Protein AF-A0A7S2Y218-F1 (afdb_monomer_lite)

Organism: NCBI:txid94617

Foldseek 3Di:
DVVCLVVVVPQPPVQDDQDDDDDDDDDDDDPDPPPPVVVVDDPVCVVVVVVVVCVQPVCLRRQAGDLVVLLVSLCVSQNQAFLQNVCVVPVDWDWAWADDPDPPDDIDIDTCVPARFWGPSQSVSQSVCDRSHYPHGFIWGQDPVRDIDTDD

InterPro domains:
  IPR002641 Patatin-like phospholipase domain [PF01734] (64-139)
  IPR002641 Patatin-like phospholipase domain [PS51635] (1-152)
  IPR016035 Acyl transferase/acyl hydrolase/lysophospholipase [SSF52151] (65-147)
  IPR050301 Neuropathy target esterase [PTHR14226] (54-150)

Structure (mmCIF, N/CA/C/O backbone):
data_AF-A0A7S2Y218-F1
#
_entry.id   AF-A0A7S2Y218-F1
#
loop_
_atom_site.group_PDB
_atom_site.id
_atom_site.type_symbol
_atom_site.label_atom_id
_atom_site.label_alt_id
_atom_site.label_comp_id
_atom_site.label_asym_id
_atom_site.label_entity_id
_atom_site.label_seq_id
_atom_site.pdbx_PDB_ins_code
_atom_site.Cartn_x
_atom_site.Cartn_y
_atom_site.Cartn_z
_atom_site.occupancy
_atom_site.B_iso_or_equiv
_atom_site.auth_seq_id
_atom_site.auth_comp_id
_atom_site.auth_asym_id
_atom_site.auth_atom_id
_atom_site.pdbx_PDB_model_num
ATOM 1 N N . GLU A 1 1 ? -3.535 21.293 14.279 1.00 48.47 1 GLU A N 1
ATOM 2 C CA . GLU A 1 1 ? -2.656 20.280 13.648 1.00 48.47 1 GLU A CA 1
ATOM 3 C C . GLU A 1 1 ? -3.324 19.430 12.560 1.00 48.47 1 GLU A C 1
ATOM 5 O O . GLU A 1 1 ? -2.649 19.095 11.605 1.00 48.47 1 GLU A O 1
ATOM 10 N N . LEU A 1 2 ? -4.628 19.114 12.620 1.00 41.31 2 LEU A N 1
ATOM 11 C CA . LEU A 1 2 ? -5.292 18.265 11.603 1.00 41.31 2 LEU A CA 1
ATOM 12 C C . LEU A 1 2 ? -5.669 18.968 10.284 1.00 41.31 2 LEU A C 1
ATOM 14 O O . LEU A 1 2 ? -5.921 18.301 9.286 1.00 41.31 2 LEU A O 1
ATOM 18 N N . VAL A 1 3 ? -5.692 20.303 10.255 1.00 45.03 3 VAL A N 1
ATOM 19 C CA . VAL A 1 3 ? -6.036 21.078 9.047 1.00 45.03 3 VAL A CA 1
ATOM 20 C C . VAL A 1 3 ? -4.909 21.035 8.002 1.00 45.03 3 VAL A C 1
ATOM 22 O O . VAL A 1 3 ? -5.197 21.031 6.810 1.00 45.03 3 VAL A O 1
ATOM 25 N N . SER A 1 4 ? -3.643 20.900 8.420 1.00 42.03 4 SER A N 1
ATOM 26 C CA . SER A 1 4 ? -2.479 20.891 7.512 1.00 42.03 4 SER A CA 1
ATOM 27 C C . SER A 1 4 ? -2.378 19.635 6.638 1.00 42.03 4 SER A C 1
ATOM 29 O O . SER A 1 4 ? -1.812 19.693 5.548 1.00 42.03 4 SER A O 1
ATOM 31 N N . LEU A 1 5 ? -2.964 18.519 7.090 1.00 48.47 5 LEU A N 1
ATOM 32 C CA . LEU A 1 5 ? -3.079 17.269 6.329 1.00 48.47 5 LEU A CA 1
ATOM 33 C C . LEU A 1 5 ? -4.070 17.394 5.159 1.00 48.47 5 LEU A C 1
ATOM 35 O O . LEU A 1 5 ? -3.899 16.725 4.146 1.00 48.47 5 LEU A O 1
ATOM 39 N N . PHE A 1 6 ? -5.075 18.272 5.277 1.00 49.41 6 PHE A N 1
ATOM 40 C CA . PHE A 1 6 ? -6.092 18.500 4.244 1.00 49.41 6 PHE A CA 1
ATOM 41 C C . PHE A 1 6 ? -5.817 19.734 3.368 1.00 49.41 6 PHE A C 1
ATOM 43 O O . PHE A 1 6 ? -6.254 19.751 2.222 1.00 49.41 6 PHE A O 1
ATOM 50 N N . THR A 1 7 ? -5.075 20.743 3.850 1.00 50.50 7 THR A N 1
ATOM 51 C CA . THR A 1 7 ? -4.675 21.917 3.042 1.00 50.50 7 THR A CA 1
ATOM 52 C C . THR A 1 7 ? -3.474 21.660 2.127 1.00 50.50 7 THR A C 1
ATOM 54 O O . THR A 1 7 ? -3.091 22.548 1.370 1.00 50.50 7 THR A O 1
ATOM 57 N N . GLY A 1 8 ? -2.856 20.475 2.188 1.00 53.12 8 GLY A N 1
ATOM 58 C CA . GLY A 1 8 ? -1.696 20.126 1.358 1.00 53.12 8 GLY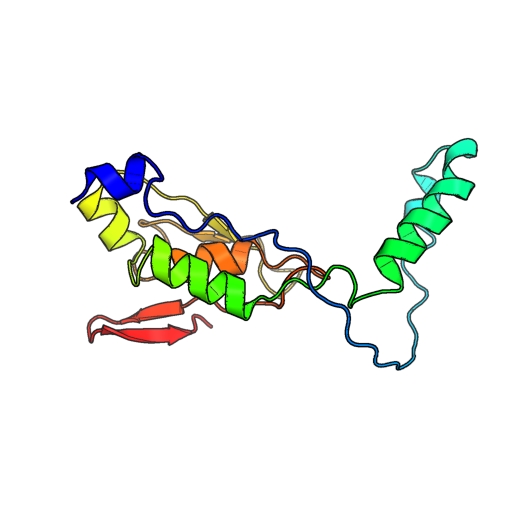 A CA 1
ATOM 59 C C . GLY A 1 8 ? -0.407 20.871 1.726 1.00 53.12 8 GLY A C 1
ATOM 60 O O . GLY A 1 8 ? 0.609 20.689 1.064 1.00 53.12 8 GLY A O 1
ATOM 61 N N . GLN A 1 9 ? -0.415 21.681 2.791 1.00 49.53 9 GLN A N 1
ATOM 62 C CA . GLN A 1 9 ? 0.694 22.577 3.146 1.00 49.53 9 GLN A CA 1
ATOM 63 C C . GLN A 1 9 ? 1.952 21.862 3.672 1.00 49.53 9 GLN A C 1
ATOM 65 O O . GLN A 1 9 ? 2.985 22.505 3.788 1.00 49.53 9 GLN A O 1
ATOM 70 N N . ASN A 1 10 ? 1.889 20.552 3.941 1.00 53.88 10 ASN A N 1
ATOM 71 C CA . ASN A 1 10 ? 3.034 19.710 4.324 1.00 53.88 10 ASN A CA 1
ATOM 72 C C . ASN A 1 10 ? 3.047 18.365 3.578 1.00 53.88 10 ASN A C 1
ATOM 74 O O . ASN A 1 10 ? 3.528 17.360 4.095 1.00 53.88 10 ASN A O 1
ATOM 78 N N . VAL A 1 11 ? 2.483 18.321 2.370 1.00 57.69 11 VAL A N 1
ATOM 79 C CA . VAL A 1 11 ? 2.553 17.127 1.523 1.00 57.69 11 VAL A CA 1
ATOM 80 C C . VAL A 1 11 ? 3.745 17.297 0.596 1.00 57.69 11 VAL A C 1
ATOM 82 O O . VAL A 1 11 ? 3.749 18.179 -0.259 1.00 57.69 11 VAL A O 1
ATOM 85 N N . ILE A 1 12 ? 4.767 16.455 0.748 1.00 59.03 12 ILE A N 1
ATOM 86 C CA . ILE A 1 12 ? 5.864 16.421 -0.224 1.00 59.03 12 ILE A CA 1
ATOM 87 C C . ILE A 1 12 ? 5.291 15.856 -1.528 1.00 59.03 12 ILE A C 1
ATOM 89 O O . ILE A 1 12 ? 5.011 14.662 -1.626 1.00 59.03 12 ILE A O 1
ATOM 93 N N . THR A 1 13 ? 5.093 16.723 -2.521 1.00 56.25 13 THR A N 1
ATOM 94 C CA . THR A 1 13 ? 4.588 16.369 -3.860 1.00 56.25 13 THR A CA 1
ATOM 95 C C . THR A 1 13 ? 5.705 16.097 -4.865 1.00 56.25 13 THR A C 1
ATOM 97 O O . THR A 1 13 ? 5.433 15.869 -6.041 1.00 56.25 13 THR A O 1
ATOM 100 N N . ASP A 1 14 ? 6.963 16.083 -4.421 1.00 57.91 14 ASP A N 1
ATOM 101 C CA . ASP A 1 14 ? 8.165 15.901 -5.249 1.00 57.91 14 ASP A CA 1
ATOM 102 C C . ASP A 1 14 ? 8.336 14.471 -5.805 1.00 57.91 14 ASP A C 1
ATOM 104 O O . ASP A 1 14 ? 9.440 14.035 -6.122 1.00 57.91 14 ASP A O 1
ATOM 108 N N . PHE A 1 15 ? 7.235 13.740 -5.972 1.00 53.97 15 PHE A N 1
ATOM 109 C CA . PHE A 1 15 ? 7.187 12.401 -6.543 1.00 53.97 15 PHE A CA 1
ATOM 110 C C . PHE A 1 15 ? 7.806 12.338 -7.951 1.00 53.97 15 PHE A C 1
ATOM 112 O O . PHE A 1 15 ? 8.447 11.349 -8.279 1.00 53.97 15 PHE A O 1
ATOM 119 N N . PHE A 1 16 ? 7.686 13.402 -8.759 1.00 49.66 16 PHE A N 1
ATOM 120 C CA . PHE A 1 16 ? 8.106 13.433 -10.171 1.00 49.66 16 PHE A CA 1
ATOM 121 C C . PHE A 1 16 ? 9.396 14.219 -10.467 1.00 49.66 16 PHE A C 1
ATOM 123 O O . PHE A 1 16 ? 9.582 14.699 -11.588 1.00 49.66 16 PHE A O 1
ATOM 130 N N . LYS A 1 17 ? 10.322 14.381 -9.515 1.00 53.75 17 LYS A N 1
ATOM 131 C CA . LYS A 1 17 ? 11.617 14.999 -9.861 1.00 53.75 17 LYS A CA 1
ATOM 132 C C . LYS A 1 17 ? 12.387 14.121 -10.872 1.00 53.75 17 LYS A C 1
ATOM 134 O O . LYS A 1 17 ? 12.524 12.920 -10.643 1.00 53.75 17 LYS A O 1
ATOM 139 N N . PRO A 1 18 ? 12.912 14.683 -11.982 1.00 41.75 18 PRO A N 1
ATOM 140 C CA . PRO A 1 18 ? 13.616 13.907 -13.002 1.00 41.75 18 PRO A CA 1
ATOM 141 C C . PRO A 1 18 ? 14.932 13.334 -12.453 1.00 41.75 18 PRO A C 1
ATOM 143 O O . PRO A 1 18 ? 15.776 14.066 -11.930 1.00 41.75 18 PRO A O 1
ATOM 146 N N . MET A 1 19 ? 15.117 12.018 -12.581 1.00 47.78 19 MET A N 1
ATOM 147 C CA . MET A 1 19 ? 16.301 11.303 -12.092 1.00 47.78 19 MET A CA 1
ATOM 148 C C . MET A 1 19 ? 17.483 11.400 -13.077 1.00 47.78 19 MET A C 1
ATOM 150 O O . MET A 1 19 ? 17.312 11.281 -14.290 1.00 47.78 19 MET A O 1
ATOM 154 N N . ARG A 1 20 ? 18.711 11.585 -12.567 1.00 45.97 20 ARG A N 1
ATOM 155 C CA . ARG A 1 20 ? 19.956 11.559 -13.365 1.00 45.97 20 ARG A CA 1
ATOM 156 C C . ARG A 1 20 ? 20.334 10.113 -13.711 1.00 45.97 20 ARG A C 1
ATOM 158 O O . ARG A 1 20 ? 20.687 9.336 -12.829 1.00 45.97 20 ARG A O 1
ATOM 165 N N . ALA A 1 21 ? 20.299 9.771 -14.998 1.00 41.53 21 ALA A N 1
ATOM 166 C CA . ALA A 1 21 ? 20.575 8.426 -15.501 1.00 41.53 21 ALA A CA 1
ATOM 167 C C . ALA A 1 21 ? 22.022 7.959 -15.228 1.00 41.53 21 ALA A C 1
ATOM 169 O O . ALA A 1 21 ? 22.988 8.607 -15.638 1.00 41.53 21 ALA A O 1
ATOM 170 N N . ARG A 1 22 ? 22.174 6.787 -14.595 1.00 39.06 22 ARG A N 1
ATOM 171 C CA . ARG A 1 22 ? 23.448 6.067 -14.429 1.00 39.06 22 ARG A CA 1
ATOM 172 C C . ARG A 1 22 ? 23.424 4.816 -15.313 1.00 39.06 22 ARG A C 1
ATOM 174 O O . ARG A 1 22 ? 22.543 3.975 -15.198 1.00 39.06 22 ARG A O 1
ATOM 181 N N . ARG A 1 23 ? 24.380 4.730 -16.237 1.00 32.50 23 ARG A N 1
ATOM 182 C CA . ARG A 1 23 ? 24.437 3.757 -17.340 1.00 32.50 23 ARG A CA 1
ATOM 183 C C . ARG A 1 23 ? 25.088 2.447 -16.882 1.00 32.50 23 ARG A C 1
ATOM 185 O O . ARG A 1 23 ? 26.258 2.477 -16.513 1.00 32.50 23 ARG A O 1
ATOM 192 N N . GLN A 1 24 ? 24.389 1.314 -16.968 1.00 30.14 24 GLN A N 1
ATOM 193 C CA . GLN A 1 24 ? 25.007 -0.021 -17.020 1.00 30.14 24 GLN A CA 1
ATOM 194 C C . GLN A 1 24 ? 24.232 -0.952 -17.961 1.00 30.14 24 GLN A C 1
ATOM 196 O O . GLN A 1 24 ? 23.008 -0.898 -18.044 1.00 30.14 24 GLN A O 1
ATOM 201 N N . ALA A 1 25 ? 24.983 -1.761 -18.709 1.00 38.31 25 ALA A N 1
ATOM 202 C CA . ALA A 1 25 ? 24.521 -2.629 -19.785 1.00 38.31 25 ALA A CA 1
ATOM 203 C C . ALA A 1 25 ? 24.478 -4.097 -19.338 1.00 38.31 25 ALA A C 1
ATOM 205 O O . ALA A 1 25 ? 25.428 -4.538 -18.692 1.00 38.31 25 ALA A O 1
ATOM 206 N N . LYS A 1 26 ? 23.450 -4.856 -19.759 1.00 28.05 26 LYS A N 1
ATOM 207 C CA . LYS A 1 26 ? 23.539 -6.299 -20.073 1.00 28.05 26 LYS A CA 1
ATOM 208 C C . LYS A 1 26 ? 22.281 -6.849 -20.789 1.00 28.05 26 LYS A C 1
ATOM 210 O O . LYS A 1 26 ? 21.158 -6.509 -20.450 1.00 28.05 26 LYS A O 1
ATOM 215 N N . THR A 1 27 ? 22.559 -7.693 -21.788 1.00 32.88 27 THR A N 1
ATOM 216 C CA . THR A 1 27 ? 21.776 -8.691 -22.576 1.00 32.88 27 THR A CA 1
ATOM 217 C C . THR A 1 27 ? 20.914 -9.656 -21.720 1.00 32.88 27 THR A C 1
ATOM 219 O O . THR A 1 27 ? 21.296 -9.865 -20.576 1.00 32.88 27 THR A O 1
ATOM 222 N N . LYS A 1 28 ? 19.831 -10.358 -22.142 1.00 34.28 28 LYS A N 1
ATOM 223 C CA . LYS A 1 28 ? 19.335 -10.894 -23.443 1.00 34.28 28 LYS A CA 1
ATOM 224 C C . LYS A 1 28 ? 17.867 -11.442 -23.317 1.00 34.28 28 LYS A C 1
ATOM 226 O O . LYS A 1 28 ? 17.474 -11.818 -22.224 1.00 34.28 28 LYS A O 1
ATOM 231 N N . GLU A 1 29 ? 17.193 -11.606 -24.475 1.00 31.45 29 GLU A N 1
ATOM 232 C CA . GLU A 1 29 ? 16.151 -12.605 -24.894 1.00 31.45 29 GLU A CA 1
ATOM 233 C C . GLU A 1 29 ? 14.665 -12.600 -24.435 1.00 31.45 29 GLU A C 1
ATOM 235 O O . GLU A 1 29 ? 14.340 -12.482 -23.261 1.00 31.45 29 GLU A O 1
ATOM 240 N N . GLY A 1 30 ? 13.750 -12.840 -25.406 1.00 30.81 30 GLY A N 1
ATOM 241 C CA . GLY A 1 30 ? 12.332 -13.182 -25.160 1.00 30.81 30 GLY A CA 1
ATOM 242 C C . GLY A 1 30 ? 11.294 -12.786 -26.234 1.00 30.81 30 GLY A C 1
ATOM 243 O O . GLY A 1 30 ? 10.343 -12.057 -25.953 1.00 30.81 30 GLY A O 1
ATOM 244 N N . THR A 1 31 ? 11.443 -13.247 -27.479 1.00 38.69 31 THR A N 1
ATOM 245 C CA . THR A 1 31 ? 10.550 -13.021 -28.640 1.00 38.69 31 THR A CA 1
ATOM 246 C C . THR A 1 31 ? 9.235 -13.819 -28.582 1.00 38.69 31 THR A C 1
ATOM 248 O O . THR A 1 31 ? 9.122 -14.869 -29.204 1.00 38.69 31 THR A O 1
ATOM 251 N N . GLY A 1 32 ? 8.214 -13.312 -27.878 1.00 41.25 32 GLY A N 1
ATOM 252 C CA . GLY A 1 32 ? 6.873 -13.943 -27.872 1.00 41.25 32 GLY A CA 1
ATOM 253 C C . GLY A 1 32 ? 5.666 -12.996 -27.864 1.00 41.25 32 GLY A C 1
ATOM 254 O O . GLY A 1 32 ? 4.576 -13.380 -28.269 1.00 41.25 32 GLY A O 1
ATOM 255 N N . LYS A 1 33 ? 5.835 -11.731 -27.460 1.00 50.56 33 LYS A N 1
ATOM 256 C CA . LYS A 1 33 ? 4.712 -10.783 -27.280 1.00 50.56 33 LYS A CA 1
ATOM 257 C C . LYS A 1 33 ? 4.441 -9.874 -28.488 1.00 50.56 33 LYS A C 1
ATOM 259 O O . LYS A 1 33 ? 3.446 -9.157 -28.500 1.00 50.56 33 LYS A O 1
ATOM 264 N N . LYS A 1 34 ? 5.314 -9.901 -29.503 1.00 49.72 34 LYS A N 1
ATOM 265 C CA . LYS A 1 34 ? 5.292 -8.973 -30.651 1.00 49.72 34 LYS A CA 1
ATOM 266 C C . LYS A 1 34 ? 4.152 -9.241 -31.646 1.00 49.72 34 LYS A C 1
ATOM 268 O O . LYS A 1 34 ? 3.665 -8.304 -32.264 1.00 49.72 34 LYS A O 1
ATOM 273 N N . ALA A 1 35 ? 3.702 -10.493 -31.770 1.00 57.22 35 ALA A N 1
ATOM 274 C CA . ALA A 1 35 ? 2.754 -10.892 -32.815 1.00 57.22 35 ALA A CA 1
ATOM 275 C C . ALA 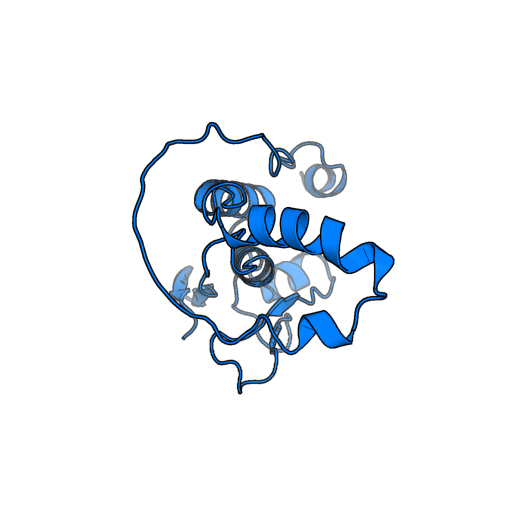A 1 35 ? 1.292 -10.500 -32.522 1.00 57.22 35 ALA A C 1
ATOM 277 O O . ALA A 1 35 ? 0.557 -10.148 -33.438 1.00 57.22 35 ALA A O 1
ATOM 278 N N . PHE A 1 36 ? 0.862 -10.521 -31.256 1.00 62.19 36 PHE A N 1
ATOM 279 C CA . PHE A 1 36 ? -0.549 -10.296 -30.912 1.00 62.19 36 PHE A CA 1
ATOM 280 C C . PHE A 1 36 ? -0.958 -8.814 -30.992 1.00 62.19 36 PHE A C 1
ATOM 282 O O . PHE A 1 36 ? -2.027 -8.487 -31.499 1.00 62.19 36 PHE A O 1
ATOM 289 N N . TRP A 1 37 ? -0.082 -7.898 -30.566 1.00 46.78 37 TRP A N 1
ATOM 290 C CA . TRP A 1 37 ? -0.370 -6.455 -30.552 1.00 46.78 37 TRP A CA 1
ATOM 291 C C . TRP A 1 37 ? -0.325 -5.799 -31.939 1.00 46.78 37 TRP A C 1
ATOM 293 O O . TRP A 1 37 ? -0.999 -4.795 -32.161 1.00 46.78 37 TRP A O 1
ATOM 303 N N . GLN A 1 38 ? 0.404 -6.383 -32.898 1.00 54.38 38 GLN A N 1
ATOM 304 C CA . GLN A 1 38 ? 0.432 -5.905 -34.289 1.00 54.38 38 GLN A CA 1
ATOM 305 C C . GLN A 1 38 ? -0.902 -6.108 -35.025 1.00 54.38 38 GLN A C 1
ATOM 307 O O . GLN A 1 38 ? -1.176 -5.393 -35.991 1.00 54.38 38 GLN A O 1
ATOM 312 N N . LEU A 1 39 ? -1.754 -7.031 -34.560 1.00 63.38 39 LEU A N 1
ATOM 313 C CA . LEU A 1 39 ? -3.080 -7.277 -35.135 1.00 63.38 39 LEU A CA 1
ATOM 314 C C . LEU A 1 39 ? -4.069 -6.138 -34.828 1.00 63.38 39 LEU A C 1
ATOM 316 O O . LEU A 1 39 ? -4.951 -5.854 -35.630 1.00 63.38 39 LEU A O 1
ATOM 320 N N . LEU A 1 40 ? -3.894 -5.471 -33.685 1.00 67.62 40 LEU A N 1
ATOM 321 C CA . LEU A 1 40 ? -4.849 -4.511 -33.121 1.00 67.62 40 LEU A CA 1
ATOM 322 C C . LEU A 1 40 ? -4.657 -3.068 -33.625 1.00 67.62 40 LEU A C 1
ATOM 324 O O . LEU A 1 40 ? -5.504 -2.217 -33.373 1.00 67.62 40 LEU A O 1
ATOM 328 N N . MET A 1 41 ? -3.567 -2.784 -34.348 1.00 63.72 41 MET A N 1
ATOM 329 C CA . MET A 1 41 ? -3.210 -1.430 -34.788 1.00 63.72 41 MET A CA 1
ATOM 330 C C . MET A 1 41 ? -3.370 -1.233 -36.308 1.00 63.72 41 MET A C 1
ATOM 332 O O . MET A 1 41 ? -2.873 -2.069 -37.079 1.00 63.72 41 MET A O 1
ATOM 336 N N . PRO A 1 42 ? -3.988 -0.119 -36.763 1.00 62.19 42 PRO A N 1
ATOM 337 C CA . PRO A 1 42 ? -4.100 0.227 -38.180 1.00 62.19 42 PRO A CA 1
ATOM 338 C C . PRO A 1 42 ? -2.728 0.325 -38.877 1.00 62.19 42 PRO A C 1
ATOM 340 O O . PRO A 1 42 ? -1.767 0.784 -38.253 1.00 62.19 42 PRO A O 1
ATOM 343 N N . PRO A 1 43 ? -2.615 -0.023 -40.177 1.00 63.62 43 PRO A N 1
ATOM 344 C CA . PRO A 1 43 ? -1.335 -0.112 -40.893 1.00 63.62 43 PRO A CA 1
ATOM 345 C C . PRO A 1 43 ? -0.463 1.150 -40.821 1.00 63.62 43 PRO A C 1
ATOM 347 O O . PRO A 1 43 ? 0.756 1.039 -40.733 1.00 63.62 43 PRO A O 1
ATOM 350 N N . GLY A 1 44 ? -1.076 2.340 -40.797 1.00 67.06 44 GLY A N 1
ATOM 351 C CA . GLY A 1 44 ? -0.370 3.627 -40.748 1.00 67.06 44 GLY A CA 1
ATOM 352 C C . GLY A 1 44 ? 0.255 3.983 -39.393 1.00 67.06 44 GLY A C 1
ATOM 353 O O . GLY A 1 44 ? 1.146 4.824 -39.345 1.00 67.06 44 GLY A O 1
ATOM 354 N N . PHE A 1 45 ? -0.164 3.342 -38.296 1.00 64.69 45 PHE A N 1
ATOM 355 C CA . PHE A 1 45 ? 0.377 3.604 -36.954 1.00 64.69 45 PHE A CA 1
ATOM 356 C C . PHE A 1 45 ? 1.476 2.607 -36.551 1.00 64.69 45 PHE A C 1
ATOM 358 O O . PHE A 1 45 ? 2.227 2.864 -35.612 1.00 64.69 45 PHE A O 1
ATOM 365 N N . ARG A 1 46 ? 1.623 1.500 -37.296 1.00 64.31 46 ARG A N 1
ATOM 366 C CA . ARG A 1 46 ? 2.589 0.425 -37.005 1.00 64.31 46 ARG A CA 1
ATOM 367 C C . ARG A 1 46 ? 4.043 0.922 -37.005 1.00 64.31 46 ARG A C 1
ATOM 369 O O . ARG A 1 46 ? 4.806 0.572 -36.110 1.00 64.31 46 ARG A O 1
ATOM 376 N N . SER A 1 47 ? 4.400 1.815 -37.932 1.00 59.38 47 SER A N 1
ATOM 377 C CA . SER A 1 47 ? 5.767 2.354 -38.047 1.00 59.38 47 SER A CA 1
ATOM 378 C C . SER A 1 47 ? 6.159 3.302 -36.905 1.00 59.38 47 SER A C 1
ATOM 380 O O . SER A 1 47 ? 7.321 3.341 -36.511 1.00 59.38 47 SER A O 1
ATOM 382 N N . PHE A 1 48 ? 5.206 4.063 -36.353 1.00 57.75 48 PHE A N 1
ATOM 383 C CA . PHE A 1 48 ? 5.455 4.975 -35.227 1.00 57.75 48 PHE A CA 1
ATOM 384 C C . PHE A 1 48 ? 5.367 4.245 -33.879 1.00 57.75 48 PHE A C 1
ATOM 386 O O . PHE A 1 48 ? 6.147 4.524 -32.964 1.00 57.75 48 PHE A O 1
ATOM 393 N N . SER A 1 49 ? 4.473 3.253 -33.770 1.00 56.44 49 SER A N 1
ATOM 394 C CA . SER A 1 49 ? 4.342 2.434 -32.566 1.00 56.44 49 SER A CA 1
ATOM 395 C C . SER A 1 49 ? 5.577 1.590 -32.292 1.00 56.44 49 SER A C 1
ATOM 397 O O . SER A 1 49 ? 5.933 1.442 -31.132 1.00 56.44 49 SER A O 1
ATOM 399 N N . ASP A 1 50 ? 6.269 1.077 -33.313 1.00 58.06 50 ASP A N 1
ATOM 400 C CA . ASP A 1 50 ? 7.464 0.248 -33.101 1.00 58.06 50 ASP A CA 1
ATOM 401 C C . ASP A 1 50 ? 8.616 1.037 -32.451 1.00 58.06 50 ASP A C 1
ATOM 403 O O . ASP A 1 50 ? 9.346 0.500 -31.613 1.00 58.06 50 ASP A O 1
ATOM 407 N N . LEU A 1 51 ? 8.750 2.333 -32.756 1.00 60.91 51 LEU A N 1
ATOM 408 C CA . LEU A 1 51 ? 9.724 3.215 -32.108 1.00 60.91 51 LEU A CA 1
ATOM 409 C C . LEU A 1 51 ? 9.299 3.556 -30.677 1.00 60.91 51 LEU A C 1
ATOM 411 O O . LEU A 1 51 ? 10.097 3.428 -29.755 1.00 60.91 51 LEU A O 1
ATOM 415 N N . LEU A 1 52 ? 8.037 3.940 -30.470 1.00 59.25 52 LEU A N 1
ATOM 416 C CA . LEU A 1 52 ? 7.537 4.252 -29.131 1.00 59.25 52 LEU A CA 1
ATOM 417 C C . 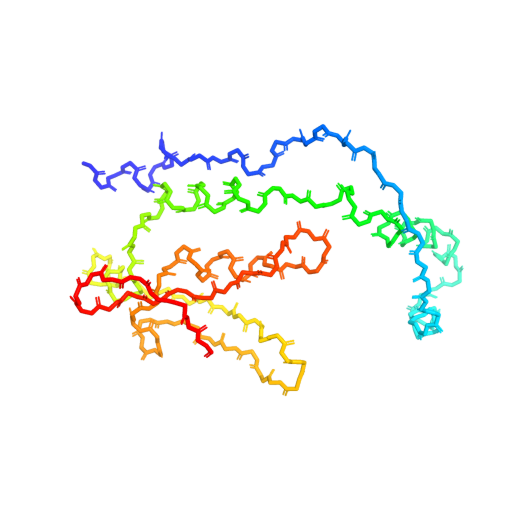LEU A 1 52 ? 7.589 3.036 -28.204 1.00 59.25 52 LEU A C 1
ATOM 419 O O . LEU A 1 52 ? 8.065 3.147 -27.079 1.00 59.25 52 LEU A O 1
ATOM 423 N N . ILE A 1 53 ? 7.172 1.867 -28.687 1.00 60.03 53 ILE A N 1
ATOM 424 C CA . ILE A 1 53 ? 7.221 0.610 -27.940 1.00 60.03 53 ILE A CA 1
ATOM 425 C C . ILE A 1 53 ? 8.671 0.192 -27.720 1.00 60.03 53 ILE A C 1
ATOM 427 O O . ILE A 1 53 ? 8.994 -0.222 -26.617 1.00 60.03 53 ILE A O 1
ATOM 431 N N . SER A 1 54 ? 9.570 0.309 -28.705 1.00 57.59 54 SER A N 1
ATOM 432 C CA . SER A 1 54 ? 10.980 -0.036 -28.474 1.00 57.59 54 SER A CA 1
ATOM 433 C C . SER A 1 54 ? 11.643 0.914 -27.481 1.00 57.59 54 SER A C 1
ATOM 435 O O . SER A 1 54 ? 12.310 0.429 -26.581 1.00 57.59 54 SER A O 1
ATOM 437 N N . VAL A 1 55 ? 11.394 2.223 -27.528 1.00 60.09 55 VAL A N 1
ATOM 438 C CA . VAL A 1 55 ? 11.882 3.175 -26.514 1.00 60.09 55 VAL A CA 1
ATOM 439 C C . VAL A 1 55 ? 11.345 2.835 -25.116 1.00 60.09 55 VAL A C 1
ATOM 441 O O . VAL A 1 55 ? 12.101 2.902 -24.148 1.00 60.09 55 VAL A O 1
ATOM 444 N N . PHE A 1 56 ? 10.084 2.404 -25.006 1.00 57.06 56 PHE A N 1
ATOM 445 C CA . PHE A 1 56 ? 9.462 2.017 -23.733 1.00 57.06 56 PHE A CA 1
ATOM 446 C C . PHE A 1 56 ? 9.901 0.626 -23.230 1.00 57.06 56 PHE A C 1
ATOM 448 O O . PHE A 1 56 ? 9.990 0.405 -22.028 1.00 57.06 56 PHE A O 1
ATOM 455 N N . VAL A 1 57 ? 10.188 -0.317 -24.135 1.00 60.53 57 VAL A N 1
ATOM 456 C CA . VAL A 1 57 ? 10.481 -1.731 -23.825 1.00 60.53 57 VAL A CA 1
ATOM 457 C C . VAL A 1 57 ? 11.987 -2.033 -23.778 1.00 60.53 57 VAL A C 1
ATOM 459 O O . VAL A 1 57 ? 12.381 -2.991 -23.124 1.00 60.53 57 VAL A O 1
ATOM 462 N N . HIS A 1 58 ? 12.857 -1.255 -24.439 1.00 54.72 58 HIS A N 1
ATOM 463 C CA . HIS A 1 58 ? 14.315 -1.495 -24.442 1.00 54.72 58 HIS A CA 1
ATOM 464 C C . HIS A 1 58 ? 15.086 -0.823 -23.305 1.00 54.72 58 HIS A C 1
ATOM 466 O O . HIS A 1 58 ? 16.269 -1.124 -23.141 1.00 54.72 58 HIS A O 1
ATOM 472 N N . ASN A 1 59 ? 14.484 0.086 -22.535 1.00 54.50 59 ASN A N 1
ATOM 473 C CA . ASN A 1 59 ? 15.216 0.802 -21.495 1.00 54.50 59 ASN A CA 1
ATOM 474 C C . ASN A 1 59 ? 14.522 0.700 -20.138 1.00 54.50 59 ASN A C 1
ATOM 476 O O . ASN A 1 59 ? 13.907 1.653 -19.665 1.00 54.50 59 ASN A O 1
ATOM 480 N N . GLU A 1 60 ? 14.685 -0.453 -19.486 1.00 54.94 60 GLU A N 1
ATOM 481 C CA . GLU A 1 60 ? 14.171 -0.707 -18.131 1.00 54.94 60 GLU A CA 1
ATOM 482 C C . GLU A 1 60 ? 14.683 0.291 -17.072 1.00 54.94 60 GLU A C 1
ATOM 484 O O . GLU A 1 60 ? 14.160 0.330 -15.966 1.00 54.94 60 GLU A O 1
ATOM 489 N N . ASN A 1 61 ? 15.672 1.134 -17.399 1.00 54.25 61 ASN A N 1
ATOM 490 C CA . ASN A 1 61 ? 16.239 2.129 -16.489 1.00 54.25 61 ASN A CA 1
ATOM 491 C C . ASN A 1 61 ? 15.769 3.572 -16.747 1.00 54.25 61 ASN A C 1
ATOM 493 O O . ASN A 1 61 ? 16.072 4.439 -15.934 1.00 54.25 61 ASN A O 1
ATOM 497 N N . ILE A 1 62 ? 15.067 3.868 -17.854 1.00 56.56 62 ILE A N 1
ATOM 498 C CA . ILE A 1 62 ? 14.591 5.242 -18.136 1.00 56.56 62 ILE A CA 1
ATOM 499 C C . ILE A 1 62 ? 13.321 5.582 -17.352 1.00 56.56 62 ILE A C 1
ATOM 501 O O . ILE A 1 62 ? 13.131 6.736 -16.979 1.00 56.56 62 ILE A O 1
ATOM 505 N N . LEU A 1 63 ? 12.469 4.587 -17.093 1.00 59.91 63 LEU A N 1
ATOM 506 C CA . LEU A 1 63 ? 11.206 4.764 -16.371 1.00 59.91 63 LEU A CA 1
ATOM 507 C C . LEU A 1 63 ? 11.285 4.341 -14.905 1.00 59.91 63 LEU A C 1
ATOM 509 O O . LEU A 1 63 ? 10.349 4.613 -14.157 1.00 59.91 63 LEU A O 1
ATOM 513 N N . LYS A 1 64 ? 12.385 3.697 -14.493 1.00 63.50 64 LYS A N 1
ATOM 514 C CA . LYS A 1 64 ? 12.563 3.221 -13.125 1.00 63.50 64 LYS A CA 1
ATOM 515 C C . LYS A 1 64 ? 12.683 4.416 -12.187 1.00 63.50 64 LYS A C 1
ATOM 517 O O . LYS A 1 64 ? 13.733 5.050 -12.103 1.00 63.50 64 LYS A O 1
ATOM 522 N N . MET A 1 65 ? 11.584 4.736 -11.519 1.00 70.25 65 MET A N 1
ATOM 523 C CA . MET A 1 65 ? 11.519 5.761 -10.491 1.00 70.25 65 MET A CA 1
ATOM 524 C C . MET A 1 65 ? 12.074 5.210 -9.176 1.00 70.25 65 MET A C 1
ATOM 526 O O . MET A 1 65 ? 12.078 4.001 -8.926 1.00 70.25 65 MET A O 1
ATOM 530 N N . ASP A 1 66 ? 12.583 6.108 -8.334 1.00 80.12 66 ASP A N 1
ATOM 531 C CA . ASP A 1 66 ? 13.201 5.727 -7.073 1.00 80.12 66 ASP A CA 1
ATOM 532 C C . ASP A 1 66 ? 12.094 5.273 -6.118 1.00 80.12 66 ASP A C 1
ATOM 534 O O . ASP A 1 66 ? 11.327 6.069 -5.567 1.00 80.12 66 ASP A O 1
ATOM 538 N N . THR A 1 67 ? 11.988 3.954 -5.975 1.00 81.69 67 THR A N 1
ATOM 539 C CA . THR A 1 67 ? 10.968 3.313 -5.148 1.00 81.69 67 THR A CA 1
ATOM 540 C C . THR A 1 67 ? 11.222 3.593 -3.666 1.00 81.69 67 THR A C 1
ATOM 542 O O . THR A 1 67 ? 10.272 3.731 -2.897 1.00 81.69 67 THR A O 1
ATOM 545 N N . GLU A 1 68 ? 12.482 3.748 -3.257 1.00 84.00 68 GLU A N 1
ATOM 546 C CA . GLU A 1 68 ? 12.839 4.046 -1.869 1.00 84.00 68 GLU A CA 1
ATOM 547 C C . GLU A 1 68 ? 12.499 5.490 -1.512 1.00 84.00 68 GLU A C 1
ATOM 549 O O . GLU A 1 68 ? 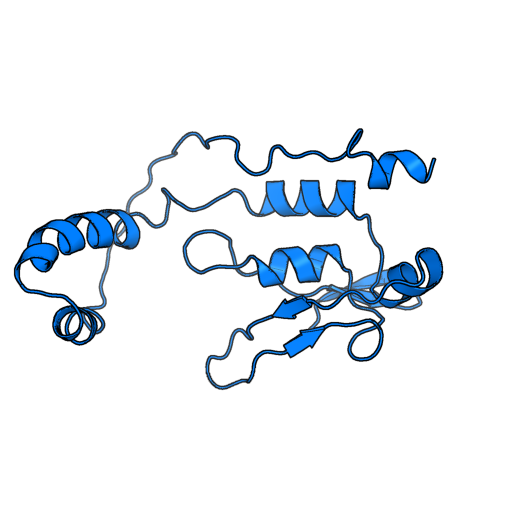11.915 5.747 -0.454 1.00 84.00 68 GLU A O 1
ATOM 554 N N . TYR A 1 69 ? 12.749 6.430 -2.428 1.00 84.94 69 TYR A N 1
ATOM 555 C CA . TYR A 1 69 ? 12.286 7.804 -2.258 1.00 84.94 69 TYR A CA 1
ATOM 556 C C . TYR A 1 69 ? 10.759 7.869 -2.148 1.00 84.94 69 TYR A C 1
ATOM 558 O O . TYR A 1 69 ? 10.232 8.487 -1.220 1.00 84.94 69 TYR A O 1
ATOM 566 N N . PHE A 1 70 ? 10.032 7.166 -3.018 1.00 85.44 70 PHE A N 1
ATOM 567 C CA . PHE A 1 70 ? 8.573 7.118 -2.951 1.00 85.44 70 PHE A CA 1
ATOM 568 C C . PHE A 1 70 ? 8.054 6.534 -1.629 1.00 85.44 70 PHE A C 1
ATOM 570 O O . PHE A 1 70 ? 7.168 7.118 -1.000 1.00 85.44 70 PHE A O 1
ATOM 577 N N . LYS A 1 71 ? 8.653 5.434 -1.152 1.00 88.12 71 LYS A N 1
ATOM 578 C CA . LYS A 1 71 ? 8.365 4.872 0.176 1.00 88.12 71 LYS A CA 1
ATOM 579 C C . LYS A 1 71 ? 8.616 5.900 1.279 1.00 88.12 71 LYS A C 1
ATOM 581 O O . LYS A 1 71 ? 7.803 6.005 2.194 1.00 88.12 71 LYS A O 1
ATOM 586 N N . SER A 1 72 ? 9.704 6.669 1.201 1.00 87.31 72 SER A N 1
ATOM 587 C CA . SER A 1 72 ? 10.023 7.702 2.195 1.00 87.31 72 SER A CA 1
ATOM 588 C C . SER A 1 72 ? 8.957 8.803 2.252 1.00 87.31 72 SER A C 1
ATOM 590 O O . SER A 1 72 ? 8.492 9.150 3.338 1.00 87.31 72 SER A O 1
ATOM 592 N N . VAL A 1 73 ? 8.492 9.274 1.090 1.00 88.44 73 VAL A N 1
ATOM 593 C CA . VAL A 1 73 ? 7.456 10.309 0.971 1.00 88.44 73 VAL A CA 1
ATOM 594 C C . VAL A 1 73 ? 6.125 9.797 1.509 1.00 88.44 73 VAL A C 1
ATOM 596 O O . VAL A 1 73 ? 5.466 10.473 2.295 1.00 88.44 73 VAL A O 1
ATOM 599 N N . MET A 1 74 ? 5.753 8.569 1.149 1.00 89.06 74 MET A N 1
ATOM 600 C CA . MET A 1 74 ? 4.525 7.939 1.633 1.00 89.06 74 MET A CA 1
ATOM 601 C C . MET A 1 74 ? 4.547 7.725 3.149 1.00 89.06 74 MET A C 1
ATOM 603 O O . MET A 1 74 ? 3.569 8.041 3.825 1.00 89.06 74 MET A O 1
ATOM 607 N N . ARG A 1 75 ? 5.674 7.269 3.708 1.00 89.19 75 ARG A N 1
ATOM 608 C CA . ARG A 1 75 ? 5.854 7.138 5.163 1.00 89.19 75 ARG A CA 1
ATOM 609 C C . ARG A 1 75 ? 5.787 8.483 5.881 1.00 89.19 75 ARG A C 1
ATOM 611 O O . ARG A 1 75 ? 5.226 8.539 6.968 1.00 89.19 75 ARG A O 1
ATOM 618 N N . HIS A 1 76 ? 6.335 9.547 5.296 1.00 88.69 76 HIS A N 1
ATOM 619 C CA . HIS A 1 76 ? 6.295 10.884 5.888 1.00 88.69 76 HIS A CA 1
ATOM 620 C C . HIS A 1 76 ? 4.881 11.481 5.873 1.00 88.69 76 HIS A C 1
ATOM 622 O O . HIS A 1 76 ? 4.420 11.991 6.889 1.00 88.69 76 HIS A O 1
ATOM 628 N N . ASN A 1 77 ? 4.177 11.370 4.743 1.00 86.12 77 ASN A N 1
ATOM 629 C CA . ASN A 1 77 ? 2.862 11.983 4.558 1.00 86.12 77 ASN A CA 1
ATOM 630 C C . ASN A 1 77 ? 1.743 11.225 5.296 1.00 86.12 77 ASN A C 1
ATOM 632 O O . ASN A 1 77 ? 0.863 11.844 5.890 1.00 86.12 77 ASN A O 1
ATOM 636 N N . VAL A 1 78 ? 1.748 9.888 5.240 1.00 87.44 78 VAL A N 1
ATOM 637 C CA . VAL A 1 78 ? 0.679 9.041 5.811 1.00 87.44 78 VAL A CA 1
ATOM 638 C C . VAL A 1 78 ? 1.009 8.593 7.237 1.00 87.44 78 VAL A C 1
ATOM 640 O O . VAL A 1 78 ? 0.108 8.380 8.048 1.00 87.44 78 VAL A O 1
ATOM 643 N N . GLY A 1 79 ? 2.296 8.450 7.560 1.00 88.62 79 GLY A N 1
ATOM 644 C CA . GLY A 1 79 ? 2.746 7.857 8.815 1.00 88.62 79 GLY A CA 1
ATOM 645 C C . GLY A 1 79 ? 2.553 6.338 8.863 1.00 88.62 79 GLY A C 1
ATOM 646 O O . GLY A 1 79 ? 2.224 5.680 7.875 1.00 88.62 79 GLY A O 1
ATOM 647 N N . GLN A 1 80 ? 2.757 5.761 10.046 1.00 91.25 80 GLN A N 1
ATOM 648 C CA . GLN A 1 80 ? 2.602 4.324 10.311 1.00 91.25 80 GLN A CA 1
ATOM 649 C C . GLN A 1 80 ? 1.165 3.980 10.735 1.00 91.25 80 GLN A C 1
ATOM 651 O O . GLN A 1 80 ? 0.947 3.356 11.774 1.00 91.25 80 GLN A O 1
ATOM 656 N N . MET A 1 81 ? 0.196 4.443 9.943 1.00 92.00 81 MET A N 1
ATOM 657 C CA . MET A 1 81 ? -1.231 4.282 10.213 1.00 92.00 81 MET A CA 1
ATOM 658 C C . MET A 1 81 ? -1.799 3.059 9.484 1.00 92.00 81 MET A C 1
ATOM 660 O O . MET A 1 81 ? -1.506 2.843 8.299 1.00 92.00 81 MET A O 1
ATOM 664 N N . THR A 1 82 ? -2.611 2.267 10.181 1.00 95.06 82 THR A N 1
ATOM 665 C CA . THR A 1 82 ? -3.343 1.135 9.591 1.00 95.06 82 THR A CA 1
ATOM 666 C C . THR A 1 82 ? -4.680 1.567 8.985 1.00 95.06 82 THR A C 1
ATOM 668 O O . THR A 1 82 ? -5.155 2.675 9.243 1.00 95.06 82 THR A O 1
ATOM 671 N N . PHE A 1 83 ? -5.314 0.712 8.175 1.00 95.25 83 PHE A N 1
ATOM 672 C CA . PHE A 1 83 ? -6.656 0.995 7.645 1.00 95.25 83 PHE A CA 1
ATOM 673 C C . PHE A 1 83 ? -7.694 1.196 8.753 1.00 95.25 83 PHE A C 1
ATOM 675 O O . PHE A 1 83 ? -8.543 2.079 8.634 1.00 95.25 83 PHE A O 1
ATOM 682 N N . GLN A 1 84 ? -7.601 0.414 9.831 1.00 94.69 84 GLN A N 1
ATOM 683 C CA . GLN A 1 84 ? -8.470 0.563 10.996 1.00 94.69 84 GLN A CA 1
ATOM 684 C C . GLN A 1 84 ? -8.244 1.909 11.691 1.00 94.69 84 GLN A C 1
ATOM 686 O O . GLN A 1 84 ? -9.183 2.678 11.860 1.00 94.69 84 GLN A O 1
ATOM 691 N N . GLU A 1 85 ? -6.989 2.247 12.006 1.00 93.62 85 GLU A N 1
ATOM 692 C CA . GLU A 1 85 ? -6.644 3.518 12.658 1.00 93.62 85 GLU A CA 1
ATOM 693 C C . GLU A 1 85 ? -7.053 4.729 11.800 1.00 93.62 85 GLU A C 1
ATOM 695 O O . GLU A 1 85 ? -7.513 5.749 12.318 1.00 93.62 85 GLU A O 1
ATOM 700 N N . ALA A 1 86 ? -6.920 4.619 10.475 1.00 92.69 86 ALA A N 1
ATOM 701 C CA . ALA A 1 86 ? -7.351 5.647 9.535 1.00 92.69 86 ALA A CA 1
ATOM 702 C C . ALA A 1 86 ? -8.873 5.846 9.554 1.00 92.69 86 ALA A C 1
ATOM 704 O O . ALA A 1 86 ? -9.346 6.989 9.525 1.00 92.69 86 ALA A O 1
ATOM 705 N N . PHE A 1 87 ? -9.630 4.748 9.617 1.00 94.44 87 PHE A N 1
ATOM 706 C CA . PHE A 1 87 ? -11.084 4.775 9.720 1.00 94.44 87 PHE A CA 1
ATOM 707 C C . PHE A 1 87 ? -11.530 5.365 11.059 1.00 94.44 87 PHE A C 1
ATOM 709 O O . PHE A 1 87 ? -12.326 6.298 11.063 1.00 94.44 87 PHE A O 1
ATOM 716 N N . ASP A 1 88 ? -10.949 4.926 12.174 1.00 94.44 88 ASP A N 1
ATOM 717 C CA . ASP A 1 88 ? -11.308 5.412 13.511 1.00 94.44 88 ASP A CA 1
ATOM 718 C C . ASP A 1 88 ? -11.003 6.909 13.679 1.00 94.44 88 ASP A C 1
ATOM 720 O O . ASP A 1 88 ? -11.753 7.646 14.319 1.00 94.44 88 ASP A O 1
ATOM 724 N N . LYS A 1 89 ? -9.924 7.396 13.052 1.00 91.31 89 LYS A N 1
ATOM 725 C CA . LYS A 1 89 ? -9.523 8.807 13.119 1.00 91.31 89 LYS A CA 1
ATOM 726 C C . LYS A 1 89 ? -10.350 9.727 12.218 1.00 91.31 89 LYS A C 1
ATOM 728 O O . LYS A 1 89 ? -10.531 10.897 12.553 1.00 91.31 89 LYS A O 1
ATOM 733 N N . THR A 1 90 ? -10.781 9.255 11.046 1.00 90.38 90 THR A N 1
ATOM 734 C CA . THR A 1 90 ? -11.395 10.117 10.012 1.00 90.38 90 THR A CA 1
ATOM 735 C C . THR A 1 90 ? -12.863 9.817 9.723 1.00 90.38 90 THR A C 1
ATOM 737 O O . THR A 1 90 ? -13.536 10.645 9.109 1.00 90.38 90 THR A O 1
ATOM 740 N N . GLY A 1 91 ? -13.352 8.638 10.105 1.00 92.50 91 GLY A N 1
ATOM 741 C CA . GLY A 1 91 ? -14.649 8.092 9.709 1.00 92.50 91 GLY A CA 1
ATOM 742 C C . GLY A 1 91 ? -14.759 7.747 8.219 1.00 92.50 91 GLY A C 1
ATOM 743 O O . GLY A 1 91 ? -15.864 7.510 7.732 1.00 92.50 91 GLY A O 1
ATOM 744 N N . ARG A 1 92 ? -13.654 7.765 7.456 1.00 89.31 92 ARG A N 1
ATOM 745 C CA . ARG A 1 92 ? -13.659 7.546 6.000 1.00 89.31 92 ARG A CA 1
ATOM 746 C C . ARG A 1 92 ? -13.140 6.164 5.633 1.00 89.31 92 ARG A C 1
ATOM 748 O O . ARG A 1 92 ? -12.115 5.713 6.135 1.00 89.31 92 ARG A O 1
ATOM 755 N N . ILE A 1 93 ? -13.828 5.533 4.687 1.00 93.38 93 ILE A N 1
ATOM 756 C CA . ILE A 1 93 ? -13.485 4.214 4.152 1.00 93.38 93 ILE A CA 1
ATOM 757 C C . ILE A 1 93 ? -12.441 4.380 3.042 1.00 93.38 93 ILE A C 1
ATOM 759 O O . ILE A 1 93 ? -12.708 5.037 2.035 1.00 93.38 93 ILE A O 1
ATOM 763 N N . ILE A 1 94 ? -11.264 3.776 3.216 1.00 94.19 94 ILE A N 1
ATOM 764 C CA . ILE A 1 94 ? -10.187 3.774 2.218 1.00 94.19 94 ILE A CA 1
ATOM 765 C C . ILE A 1 94 ? -10.183 2.423 1.508 1.00 94.19 94 ILE A C 1
ATOM 767 O O . ILE A 1 94 ? -10.042 1.388 2.147 1.00 94.19 94 ILE A O 1
ATOM 771 N N . ASN A 1 95 ? -10.286 2.449 0.181 1.00 94.69 95 ASN A N 1
ATOM 772 C CA . ASN A 1 95 ? -10.286 1.261 -0.664 1.00 94.69 95 ASN A CA 1
ATOM 773 C C . ASN A 1 95 ? -9.069 1.290 -1.594 1.00 94.69 95 ASN A C 1
ATOM 775 O O . ASN A 1 95 ? -8.947 2.205 -2.408 1.00 94.69 95 ASN A O 1
ATOM 779 N N . ILE A 1 96 ? -8.181 0.299 -1.486 1.00 94.56 96 ILE A N 1
ATOM 780 C CA . ILE A 1 96 ? -6.999 0.161 -2.352 1.00 94.56 96 ILE A CA 1
ATOM 781 C C . ILE A 1 96 ? -7.006 -1.227 -2.986 1.00 94.56 96 ILE A C 1
ATOM 783 O O . ILE A 1 96 ? -7.032 -2.236 -2.290 1.00 94.56 96 ILE A O 1
ATOM 787 N N . THR A 1 97 ? -6.968 -1.287 -4.314 1.00 92.88 97 THR A N 1
ATOM 788 C CA . THR A 1 97 ? -6.861 -2.547 -5.059 1.00 92.88 97 THR A CA 1
ATOM 789 C C . THR A 1 97 ? -5.410 -2.880 -5.350 1.00 92.88 97 THR A C 1
ATOM 791 O O . THR A 1 97 ? -4.661 -2.020 -5.817 1.00 92.88 97 THR A O 1
ATOM 794 N N . ILE A 1 98 ? -5.027 -4.134 -5.140 1.00 90.12 98 ILE A N 1
ATOM 795 C CA . ILE A 1 98 ? -3.673 -4.620 -5.395 1.00 90.12 98 ILE A CA 1
ATOM 796 C C . ILE A 1 98 ? -3.738 -5.860 -6.272 1.00 90.12 98 ILE A C 1
ATOM 798 O O . ILE A 1 98 ? -4.570 -6.746 -6.073 1.00 90.12 98 ILE A O 1
ATOM 802 N N . SER A 1 99 ? -2.842 -5.905 -7.254 1.00 85.25 99 SER A N 1
ATOM 803 C CA . SER A 1 99 ? -2.664 -7.081 -8.096 1.00 85.25 99 SER A CA 1
ATOM 804 C C . SER A 1 99 ? -1.671 -8.035 -7.429 1.00 85.25 99 SER A C 1
ATOM 806 O O . SER A 1 99 ? -0.582 -7.594 -7.057 1.00 85.25 99 SER A O 1
ATOM 808 N N . PRO A 1 100 ? -2.017 -9.319 -7.254 1.00 81.31 100 PRO A N 1
ATOM 809 C CA . PRO A 1 100 ? -1.095 -10.304 -6.709 1.00 81.31 100 PRO A CA 1
ATOM 810 C C . PRO A 1 100 ? 0.094 -10.535 -7.648 1.00 81.31 100 PRO A C 1
ATOM 812 O O . PRO A 1 100 ? 0.037 -10.274 -8.851 1.00 81.31 100 PRO A O 1
ATOM 815 N N . THR A 1 101 ? 1.180 -11.073 -7.090 1.00 77.19 101 THR A N 1
ATOM 816 C CA . THR A 1 101 ? 2.375 -11.432 -7.875 1.00 77.19 101 THR A CA 1
ATOM 817 C C . THR A 1 101 ? 2.075 -12.577 -8.853 1.00 77.19 101 THR A C 1
ATOM 819 O O . THR A 1 101 ? 2.602 -12.610 -9.968 1.00 77.19 101 THR A O 1
ATOM 822 N N . ASN A 1 102 ? 1.183 -13.493 -8.469 1.00 78.00 102 ASN A N 1
ATOM 823 C CA . ASN A 1 102 ? 0.708 -14.572 -9.325 1.00 78.00 102 ASN A CA 1
ATOM 824 C C . ASN A 1 102 ? -0.386 -14.068 -10.268 1.00 78.00 102 ASN A C 1
ATOM 826 O O . ASN A 1 102 ? -1.432 -13.604 -9.830 1.00 78.00 102 ASN A O 1
ATOM 830 N N . ARG A 1 103 ? -0.188 -14.236 -11.581 1.00 71.88 103 ARG A N 1
ATOM 831 C CA . ARG A 1 103 ? -1.172 -13.824 -12.603 1.00 71.88 103 ARG A CA 1
ATOM 832 C C . ARG A 1 103 ? -2.492 -14.599 -12.561 1.00 71.88 103 ARG A C 1
ATOM 834 O O . ARG A 1 103 ? -3.447 -14.183 -13.205 1.00 71.88 103 ARG A O 1
ATOM 841 N N . THR A 1 104 ? -2.513 -15.746 -11.891 1.00 80.44 104 THR A N 1
ATOM 842 C CA . THR A 1 104 ? -3.701 -16.592 -11.721 1.00 80.44 104 THR A CA 1
ATOM 843 C C . THR A 1 104 ? -4.620 -16.091 -10.622 1.00 80.44 104 THR A C 1
ATOM 845 O O . THR A 1 104 ? -5.813 -16.386 -10.651 1.00 80.44 104 THR A O 1
ATOM 848 N N . ASP A 1 105 ? -4.071 -15.348 -9.664 1.00 82.88 105 ASP A N 1
ATOM 849 C CA . ASP A 1 105 ? -4.802 -14.958 -8.473 1.00 82.88 105 ASP A CA 1
ATOM 850 C C . ASP A 1 105 ? -5.605 -13.681 -8.774 1.00 82.88 105 ASP A C 1
ATOM 852 O O . ASP A 1 105 ? -5.112 -12.773 -9.456 1.00 82.88 105 ASP A O 1
ATOM 856 N N . PRO A 1 106 ? -6.859 -13.586 -8.306 1.00 87.62 106 PRO A N 1
ATOM 857 C CA . PRO A 1 106 ? -7.666 -12.395 -8.519 1.00 87.62 106 PRO A CA 1
ATOM 858 C C . PRO A 1 106 ? -7.092 -11.189 -7.749 1.00 87.62 106 PRO A C 1
ATOM 860 O O . PRO A 1 106 ? -6.479 -11.359 -6.690 1.00 87.62 106 PRO A O 1
ATOM 863 N N . PRO A 1 107 ? -7.307 -9.952 -8.236 1.00 88.88 107 PRO A N 1
ATOM 864 C CA . PRO A 1 107 ? -6.899 -8.749 -7.518 1.00 88.88 107 PRO A CA 1
ATOM 865 C C . PRO A 1 107 ? -7.603 -8.656 -6.159 1.00 88.88 107 PRO A C 1
ATOM 867 O O . PRO A 1 107 ? -8.793 -8.952 -6.034 1.00 88.88 107 PRO A O 1
ATOM 870 N N . ARG A 1 108 ? -6.869 -8.213 -5.136 1.00 90.94 108 ARG A N 1
ATOM 871 C CA . ARG A 1 108 ? -7.377 -8.057 -3.768 1.00 90.94 108 ARG A CA 1
ATOM 872 C C . ARG A 1 108 ? -7.796 -6.613 -3.514 1.00 90.94 108 ARG A C 1
ATOM 874 O O . ARG A 1 108 ? -7.050 -5.687 -3.826 1.00 90.94 108 ARG A O 1
ATOM 881 N N . LEU A 1 109 ? -8.965 -6.424 -2.903 1.00 93.94 109 LEU A N 1
ATOM 882 C CA . LEU A 1 109 ? -9.414 -5.129 -2.390 1.00 93.94 109 LEU A CA 1
ATOM 883 C C . LEU A 1 109 ? -9.085 -5.020 -0.897 1.00 93.94 109 LEU A C 1
ATOM 885 O O . LEU A 1 109 ? -9.611 -5.777 -0.076 1.00 93.94 109 LEU A O 1
ATOM 889 N N . LEU A 1 110 ? -8.229 -4.066 -0.551 1.00 94.38 110 LEU A N 1
ATOM 890 C CA . LEU A 1 110 ? -7.856 -3.755 0.821 1.00 94.38 110 LEU A CA 1
ATOM 891 C C . LEU A 1 110 ? -8.702 -2.612 1.363 1.00 94.38 110 LEU A C 1
ATOM 893 O O . LEU A 1 110 ? -8.861 -1.577 0.711 1.00 94.38 110 LEU A O 1
ATOM 897 N N . ASN A 1 111 ? -9.221 -2.822 2.567 1.00 94.19 111 ASN A N 1
ATOM 898 C CA . ASN A 1 111 ? -10.054 -1.882 3.298 1.00 94.19 111 ASN A CA 1
ATOM 899 C C . ASN A 1 111 ? -9.969 -2.176 4.810 1.00 94.19 111 ASN A C 1
ATOM 901 O O . ASN A 1 111 ? -9.464 -3.225 5.206 1.00 94.19 111 ASN A O 1
ATOM 905 N N . TYR A 1 112 ? -10.530 -1.306 5.655 1.00 95.31 112 TYR A N 1
ATOM 906 C CA . TYR A 1 112 ? -10.636 -1.529 7.101 1.00 95.31 112 TYR A CA 1
ATOM 907 C C . TYR A 1 112 ? -11.413 -2.814 7.442 1.00 95.31 112 TYR A C 1
ATOM 909 O O . TYR A 1 112 ? -11.093 -3.473 8.421 1.00 95.31 112 TYR A O 1
ATOM 917 N N . LEU A 1 113 ? -12.378 -3.225 6.606 1.00 94.19 113 LEU A N 1
ATOM 918 C CA . LEU A 1 113 ? -13.143 -4.464 6.810 1.00 94.19 113 LEU A CA 1
ATOM 919 C C . LEU A 1 113 ? -12.370 -5.734 6.432 1.00 94.19 113 LEU A C 1
ATOM 921 O O . LEU A 1 113 ? -12.488 -6.748 7.111 1.00 94.19 113 LEU A O 1
ATOM 925 N N . THR A 1 114 ? -11.621 -5.711 5.326 1.00 93.19 114 THR A N 1
ATOM 926 C CA . THR A 1 114 ? -10.944 -6.907 4.795 1.00 93.19 114 THR A CA 1
ATOM 927 C C . THR A 1 114 ? -9.518 -7.052 5.310 1.00 93.19 114 THR A C 1
ATOM 929 O O . THR A 1 114 ? -8.980 -8.156 5.346 1.00 93.19 114 THR A O 1
ATOM 932 N N . SER A 1 115 ? -8.862 -5.949 5.666 1.00 94.19 115 SER A N 1
ATOM 933 C CA . SER A 1 115 ? -7.449 -5.910 6.052 1.00 94.19 115 SER A CA 1
ATOM 934 C C . SER A 1 115 ? -7.171 -4.740 7.017 1.00 94.19 115 SER A C 1
ATOM 936 O O . SER A 1 115 ? -6.412 -3.827 6.683 1.00 94.19 115 SER A O 1
ATOM 938 N N . PRO A 1 116 ? -7.763 -4.753 8.231 1.00 94.69 116 PRO A N 1
ATOM 939 C CA . PRO A 1 116 ? -7.698 -3.641 9.190 1.00 94.69 116 PRO A CA 1
ATOM 940 C C . PRO A 1 116 ? -6.278 -3.287 9.640 1.00 94.69 116 PRO A C 1
ATOM 942 O O . PRO A 1 116 ? -5.981 -2.121 9.892 1.00 94.69 116 PRO A O 1
ATOM 945 N N . HIS A 1 117 ? -5.400 -4.286 9.733 1.00 95.50 117 HIS A N 1
ATOM 946 C CA . HIS A 1 117 ? -4.052 -4.158 10.296 1.00 95.50 117 HIS A CA 1
ATOM 947 C C . HIS A 1 117 ? -2.977 -3.791 9.262 1.00 95.50 117 HIS A C 1
ATOM 949 O O . HIS A 1 117 ? -1.822 -3.571 9.627 1.00 95.50 117 HIS A O 1
ATOM 955 N N . VAL A 1 118 ? -3.329 -3.716 7.975 1.00 95.38 118 VAL A N 1
ATOM 956 C CA . VAL A 1 118 ? -2.379 -3.348 6.918 1.00 95.38 118 VAL A CA 1
ATOM 957 C C . VAL A 1 118 ? -2.076 -1.852 6.985 1.00 95.38 118 VAL A C 1
ATOM 959 O O . VAL A 1 118 ? -2.963 -1.025 7.201 1.00 95.38 118 VAL A O 1
ATOM 962 N N . LEU A 1 119 ? -0.808 -1.496 6.783 1.00 95.25 119 LEU A N 1
ATOM 963 C CA . LEU A 1 119 ? -0.343 -0.115 6.728 1.00 95.25 119 LEU A CA 1
ATOM 964 C C . LEU A 1 119 ? -0.746 0.540 5.405 1.00 95.25 119 LEU A C 1
ATOM 966 O O . LEU A 1 119 ? -0.360 0.073 4.328 1.00 95.25 119 LEU A O 1
ATOM 970 N N . VAL A 1 120 ? -1.434 1.680 5.486 1.00 94.56 120 VAL A N 1
ATOM 971 C CA . VAL A 1 120 ? -1.994 2.380 4.315 1.00 94.56 120 VAL A CA 1
ATOM 972 C C . VAL A 1 120 ? -0.903 2.791 3.321 1.00 94.56 120 VAL A C 1
ATOM 974 O O . VAL A 1 120 ? -1.062 2.613 2.115 1.00 94.56 120 VAL A O 1
ATOM 977 N N . TRP A 1 121 ? 0.243 3.278 3.808 1.00 93.12 121 TRP A N 1
ATOM 978 C CA . TRP A 1 121 ? 1.364 3.669 2.945 1.00 93.12 121 TRP A CA 1
ATOM 979 C C . TRP A 1 121 ? 1.942 2.476 2.168 1.00 93.12 121 TRP A C 1
ATOM 981 O O . TRP A 1 121 ? 2.330 2.630 1.012 1.00 93.12 121 TRP A O 1
ATOM 991 N N . SER A 1 122 ? 1.974 1.281 2.774 1.00 93.88 122 SER A N 1
ATOM 992 C CA . SER A 1 122 ? 2.491 0.072 2.122 1.00 93.88 122 SER A CA 1
ATOM 993 C C . SER A 1 122 ? 1.550 -0.404 1.018 1.00 93.88 122 SER A C 1
ATOM 995 O O . SER A 1 122 ? 2.004 -0.728 -0.077 1.00 93.88 122 SER A O 1
ATOM 997 N N . ALA A 1 123 ? 0.238 -0.334 1.265 1.00 93.44 123 ALA A N 1
ATOM 998 C CA . ALA A 1 123 ? -0.789 -0.629 0.276 1.00 93.44 123 ALA A CA 1
ATOM 999 C C . ALA A 1 123 ? -0.741 0.351 -0.903 1.00 93.44 123 ALA A C 1
ATOM 1001 O O . ALA A 1 123 ? -0.801 -0.076 -2.055 1.00 93.44 123 ALA A O 1
ATOM 1002 N N . ALA A 1 124 ? -0.555 1.647 -0.634 1.00 92.12 124 ALA A N 1
ATOM 1003 C CA . ALA A 1 124 ? -0.400 2.660 -1.674 1.00 92.12 124 ALA A CA 1
ATOM 1004 C C . ALA A 1 124 ? 0.831 2.389 -2.554 1.00 92.12 124 ALA A C 1
ATOM 1006 O O . ALA A 1 124 ? 0.713 2.364 -3.780 1.00 92.12 124 ALA A O 1
ATOM 1007 N N . VAL A 1 125 ? 1.988 2.107 -1.941 1.00 90.69 125 VAL A N 1
ATOM 1008 C CA . VAL A 1 125 ? 3.213 1.768 -2.684 1.00 90.69 125 VAL A CA 1
ATOM 1009 C C . VAL A 1 125 ? 3.019 0.500 -3.510 1.00 90.69 125 VAL A C 1
ATOM 1011 O O . VAL A 1 125 ? 3.335 0.490 -4.695 1.00 90.69 125 VAL A O 1
ATOM 1014 N N . CYS A 1 126 ? 2.434 -0.539 -2.914 1.00 90.06 126 CYS A N 1
ATOM 1015 C CA . CYS A 1 126 ? 2.169 -1.805 -3.584 1.00 90.06 126 CYS A CA 1
ATOM 1016 C C . CYS A 1 126 ? 1.218 -1.636 -4.787 1.00 90.06 126 CYS A C 1
ATOM 1018 O O . CYS A 1 126 ? 1.478 -2.184 -5.858 1.00 90.06 126 CYS A O 1
ATOM 1020 N N . SER A 1 127 ? 0.176 -0.805 -4.667 1.00 89.31 127 SER A N 1
ATOM 1021 C CA . SER A 1 127 ? -0.756 -0.511 -5.769 1.00 89.31 127 SER A CA 1
ATOM 1022 C C . SER A 1 127 ? -0.110 0.241 -6.940 1.00 89.31 127 SER A C 1
ATOM 1024 O O . SER A 1 127 ? -0.527 0.082 -8.085 1.00 89.31 127 SER A O 1
ATOM 1026 N N . ALA A 1 128 ? 0.940 1.017 -6.668 1.00 84.94 128 ALA A N 1
ATOM 1027 C CA . ALA A 1 128 ? 1.693 1.756 -7.674 1.00 84.94 128 ALA A CA 1
ATOM 1028 C C . ALA A 1 128 ? 2.854 0.943 -8.284 1.00 84.94 128 ALA A C 1
ATOM 1030 O O . ALA A 1 128 ? 3.558 1.461 -9.152 1.00 84.94 128 ALA A O 1
ATOM 1031 N N . SER A 1 129 ? 3.053 -0.322 -7.876 1.00 81.44 129 SER A N 1
ATOM 1032 C CA . SER A 1 129 ? 4.106 -1.209 -8.406 1.00 81.44 129 SER A CA 1
ATOM 1033 C C . SER A 1 129 ? 3.779 -1.669 -9.828 1.00 81.44 129 SER A C 1
ATOM 1035 O O . SER A 1 129 ? 3.323 -2.788 -10.066 1.00 81.44 129 SER A O 1
ATOM 1037 N N . VAL A 1 130 ? 3.988 -0.788 -10.801 1.00 73.81 130 VAL A N 1
ATOM 1038 C CA . VAL A 1 130 ? 3.804 -1.115 -12.215 1.00 73.81 130 VAL A CA 1
ATOM 1039 C C . VAL A 1 130 ? 5.122 -1.656 -12.778 1.00 73.81 130 VAL A C 1
ATOM 1041 O O . VAL A 1 130 ? 6.156 -0.994 -12.621 1.00 73.81 130 VAL A O 1
ATOM 1044 N N . PRO A 1 131 ? 5.114 -2.819 -13.464 1.00 67.88 131 PRO A N 1
ATOM 1045 C CA . PRO A 1 131 ? 6.309 -3.373 -14.092 1.00 67.88 131 PRO A CA 1
ATOM 1046 C C . PRO A 1 131 ? 6.998 -2.346 -15.000 1.00 67.88 131 PRO A C 1
ATOM 1048 O O . PRO A 1 131 ? 6.384 -1.825 -15.928 1.00 67.88 131 PRO A O 1
ATOM 1051 N N . GLY A 1 132 ? 8.273 -2.061 -14.724 1.00 62.78 132 GLY A N 1
ATOM 1052 C CA . GLY A 1 132 ? 9.086 -1.096 -15.474 1.00 62.78 132 GLY A CA 1
ATOM 1053 C C . GLY A 1 132 ? 9.1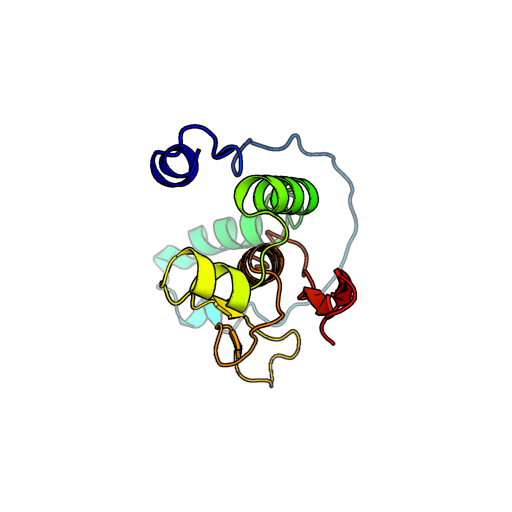27 0.326 -14.897 1.00 62.78 132 GLY A C 1
ATOM 1054 O O . GLY A 1 132 ? 9.962 1.106 -15.345 1.00 62.78 132 GLY A O 1
ATOM 1055 N N . VAL A 1 133 ? 8.296 0.659 -13.898 1.00 72.31 133 VAL A N 1
ATOM 1056 C CA . VAL A 1 133 ? 8.290 1.987 -13.245 1.00 72.31 133 VAL A CA 1
ATOM 1057 C C . VAL A 1 133 ? 8.730 1.908 -11.782 1.00 72.31 133 VAL A C 1
ATOM 1059 O O . VAL A 1 133 ? 9.671 2.595 -11.393 1.00 72.31 133 VAL A O 1
ATOM 1062 N N . PHE A 1 134 ? 8.101 1.042 -10.983 1.00 75.75 134 PHE A N 1
ATOM 1063 C CA . PHE A 1 134 ? 8.426 0.841 -9.566 1.00 75.75 134 PHE A CA 1
ATOM 1064 C C . PHE A 1 134 ? 8.745 -0.627 -9.289 1.00 75.75 134 PHE A C 1
ATOM 1066 O O . PHE A 1 134 ? 8.176 -1.526 -9.912 1.00 75.75 134 PHE A O 1
ATOM 1073 N N . GLU A 1 135 ? 9.664 -0.878 -8.356 1.00 80.12 135 GLU A N 1
ATOM 1074 C CA . GLU A 1 135 ? 9.948 -2.242 -7.908 1.00 80.12 135 GLU A CA 1
ATOM 1075 C C . GLU A 1 135 ? 8.755 -2.819 -7.138 1.00 80.12 135 GLU A C 1
ATOM 1077 O O . GLU A 1 135 ? 8.030 -2.096 -6.452 1.00 80.12 135 GLU A O 1
ATOM 1082 N N . ALA A 1 136 ? 8.557 -4.136 -7.244 1.00 78.81 136 ALA A N 1
ATOM 1083 C CA . ALA A 1 136 ? 7.506 -4.824 -6.507 1.00 78.81 136 ALA A CA 1
ATOM 1084 C C . ALA A 1 136 ? 7.711 -4.640 -4.995 1.00 78.81 136 ALA A C 1
ATOM 1086 O O . ALA A 1 136 ? 8.764 -4.981 -4.455 1.00 78.81 136 ALA A O 1
ATOM 1087 N N . SER A 1 137 ? 6.697 -4.105 -4.313 1.00 85.44 137 SER A N 1
ATOM 1088 C CA . SER A 1 137 ? 6.707 -3.928 -2.861 1.00 85.44 137 SER A CA 1
ATOM 1089 C C . SER A 1 137 ? 5.752 -4.906 -2.195 1.00 85.44 137 SER A C 1
ATOM 1091 O O . SER A 1 137 ? 4.644 -5.131 -2.677 1.00 85.44 137 SER A O 1
ATOM 1093 N N . GLN A 1 138 ? 6.167 -5.443 -1.052 1.00 89.50 138 GLN A N 1
ATOM 1094 C CA . GLN A 1 138 ? 5.309 -6.263 -0.203 1.00 89.50 138 GLN A CA 1
ATOM 1095 C C . GLN A 1 138 ? 4.376 -5.387 0.635 1.00 89.50 138 GLN A C 1
ATOM 1097 O O . GLN A 1 138 ? 4.695 -4.231 0.943 1.00 89.50 138 GLN A O 1
ATOM 1102 N N . LEU A 1 139 ? 3.231 -5.958 1.001 1.00 92.56 139 LEU A N 1
ATOM 1103 C CA . LEU A 1 139 ? 2.317 -5.366 1.967 1.00 92.56 139 LEU A CA 1
ATOM 1104 C C . LEU A 1 139 ? 2.880 -5.521 3.370 1.00 92.56 139 LEU A C 1
ATOM 1106 O O . LEU A 1 139 ? 3.557 -6.502 3.666 1.00 92.56 139 LEU A O 1
ATOM 1110 N N . LEU A 1 140 ? 2.618 -4.540 4.227 1.00 94.50 140 LEU A N 1
ATOM 1111 C CA . LEU A 1 140 ? 3.086 -4.557 5.604 1.00 94.50 140 LEU A CA 1
ATOM 1112 C C . LEU A 1 140 ? 1.904 -4.487 6.559 1.00 94.50 140 LEU A C 1
ATOM 1114 O O . LEU A 1 140 ? 1.028 -3.633 6.425 1.00 94.50 140 LEU A O 1
ATOM 1118 N N . VAL A 1 141 ? 1.927 -5.365 7.550 1.00 94.94 141 VAL A N 1
ATOM 1119 C CA . VAL A 1 141 ? 0.937 -5.488 8.612 1.00 94.94 141 VAL A CA 1
ATOM 1120 C C . VAL A 1 141 ? 1.562 -5.020 9.916 1.00 94.94 141 VAL A C 1
ATOM 1122 O O . VAL A 1 141 ? 2.729 -5.297 10.198 1.00 94.94 141 VAL A O 1
ATOM 1125 N N . LYS A 1 142 ? 0.779 -4.290 10.703 1.00 95.00 142 LYS A N 1
ATOM 1126 C CA . LYS A 1 142 ? 1.139 -3.873 12.054 1.00 95.00 142 LYS A CA 1
ATOM 1127 C C . LYS A 1 142 ? 0.494 -4.826 13.056 1.00 95.00 142 LYS A C 1
ATOM 1129 O O . LYS A 1 142 ? -0.731 -4.926 13.111 1.00 95.00 142 LYS A O 1
ATOM 1134 N N . ASP A 1 143 ? 1.322 -5.497 13.842 1.00 93.38 143 ASP A N 1
ATOM 1135 C CA . ASP A 1 143 ? 0.877 -6.370 14.925 1.00 93.38 143 ASP A CA 1
ATOM 1136 C C . ASP A 1 143 ? 0.386 -5.560 16.138 1.00 93.38 143 ASP A C 1
ATOM 1138 O O . ASP A 1 143 ? 0.773 -4.395 16.300 1.00 93.38 143 ASP A O 1
ATOM 1142 N N . PRO A 1 144 ? -0.403 -6.174 17.043 1.00 88.62 144 PRO A N 1
ATOM 1143 C CA . PRO A 1 144 ? -0.828 -5.548 18.299 1.00 88.62 144 PRO A CA 1
ATOM 1144 C C . PRO A 1 144 ? 0.339 -5.053 19.163 1.00 88.62 144 PRO A C 1
ATOM 1146 O O . PRO A 1 144 ? 0.226 -4.023 19.820 1.00 88.62 144 PRO A O 1
ATOM 1149 N N . ASP A 1 145 ? 1.483 -5.739 19.095 1.00 90.75 145 ASP A N 1
ATOM 1150 C CA . ASP A 1 145 ? 2.716 -5.379 19.808 1.00 90.75 145 ASP A CA 1
ATOM 1151 C C . ASP A 1 145 ? 3.426 -4.149 19.203 1.00 90.75 145 ASP A C 1
ATOM 1153 O O . ASP A 1 145 ? 4.498 -3.748 19.651 1.00 90.75 145 ASP A O 1
ATOM 1157 N N . GLY A 1 146 ? 2.872 -3.564 18.135 1.00 87.06 146 GLY A N 1
ATOM 1158 C CA . GLY A 1 146 ? 3.466 -2.454 17.391 1.00 87.06 146 GLY A CA 1
ATOM 1159 C C . GLY A 1 146 ? 4.571 -2.873 16.418 1.00 87.06 146 GLY A C 1
ATOM 1160 O O . GLY A 1 146 ? 5.122 -2.018 15.723 1.00 87.06 146 GLY A O 1
ATOM 1161 N N . SER A 1 147 ? 4.889 -4.168 16.334 1.00 93.12 147 SER A N 1
ATOM 1162 C CA . SER A 1 147 ? 5.861 -4.690 15.370 1.00 93.12 147 SER A CA 1
ATOM 1163 C C . SER A 1 147 ? 5.285 -4.708 13.948 1.00 93.12 147 SER A C 1
ATOM 1165 O O . SER A 1 147 ? 4.084 -4.892 13.760 1.00 93.12 147 SER A O 1
ATOM 1167 N N . ILE A 1 148 ? 6.132 -4.487 12.939 1.00 93.88 148 ILE A N 1
ATOM 1168 C CA . ILE A 1 148 ? 5.721 -4.474 11.529 1.00 93.88 148 ILE A CA 1
ATOM 1169 C C . ILE A 1 148 ? 6.260 -5.725 10.844 1.00 93.88 148 ILE A C 1
ATOM 1171 O O . ILE A 1 148 ? 7.467 -5.972 10.866 1.00 93.88 148 ILE A O 1
ATOM 1175 N N . LYS A 1 149 ? 5.372 -6.483 10.201 1.00 93.56 149 LYS A N 1
ATOM 1176 C CA . LYS A 1 149 ? 5.690 -7.702 9.447 1.00 93.56 149 LYS A CA 1
ATOM 1177 C C . LYS A 1 149 ? 5.220 -7.579 8.005 1.00 93.56 149 LYS A C 1
ATOM 1179 O O . LYS A 1 149 ? 4.293 -6.825 7.720 1.00 93.56 149 LYS A O 1
ATOM 1184 N N . SER A 1 150 ? 5.853 -8.303 7.088 1.00 90.44 150 SER A N 1
ATOM 1185 C CA . SER A 1 150 ? 5.347 -8.418 5.721 1.00 90.44 150 SER A CA 1
ATOM 1186 C C . SER A 1 150 ? 4.165 -9.380 5.658 1.00 90.44 150 SER A C 1
ATOM 1188 O O . SER A 1 150 ? 4.187 -10.461 6.245 1.00 90.44 150 SER A O 1
ATOM 1190 N N . GLU A 1 151 ? 3.121 -8.971 4.944 1.00 81.25 151 GLU A N 1
ATOM 1191 C CA . GLU A 1 151 ? 2.019 -9.847 4.562 1.00 81.25 151 GLU A CA 1
ATOM 1192 C C . GLU A 1 151 ? 2.547 -10.819 3.499 1.00 81.25 151 GLU A C 1
ATOM 1194 O O . GLU A 1 151 ? 3.121 -10.381 2.496 1.00 81.25 151 GLU A O 1
ATOM 1199 N N . SER A 1 152 ? 2.422 -12.122 3.761 1.00 64.19 152 SER A N 1
ATOM 1200 C CA . SER A 1 152 ? 2.839 -13.192 2.841 1.00 64.19 152 SER A CA 1
ATOM 1201 C C . SER A 1 152 ? 1.718 -13.578 1.886 1.00 64.19 152 SER A C 1
ATOM 1203 O O . SER A 1 152 ? 0.551 -13.596 2.336 1.00 64.19 152 SER A O 1
#

Secondary structure (DSSP, 8-state):
--STTTS-TT---GGGPPP-----------TTSHHHHTTSS-TTTHHHHHHHHHHHHS-TTTS---HHHHHHHHHHHH-S-BHHHHHHHH-----EEE--SSTTSPPEEE-TTT-TTBBHHHHHHHHT--TTTS-----EEE-TTS-EEE--

Radius of gyration: 19.67 Å; chains: 1; bounding box: 40×39×61 Å

Sequence (152 aa):
ELVSLFTGQNVITDFFKPMRARRQAKTKEGTGKKAFWQLLMPPGFRSFSDLLISVFVHNENILKMDTEYFKSVMRHNVGQMTFQEAFDKTGRIINITISPTNRTDPPRLLNYLTSPHVLVWSAAVCSASVPGVFEASQLLVKDPDGSIKSES

pLDDT: mean 72.77, std 20.0, range [28.05, 95.5]

=== Feature glossary ===
The record interleaves many kinds of information about one protein. Here is each kind framed as the question it answers.

Q: What does the local fold look like, residue by residue?
A: A 3Di character summarizes, for each residue, the relative orientation of the Cα frame of its nearest spatial neighbor. Because it encodes fold topology rather than chemistry, 3Di alignments detect remote structural similarity that sequence alignment misses.

Q: Which residues are in helices, strands, or loops?
A: Secondary structure is the local, repeating backbone conformation. DSSP classifies it into eight states by reading the hydrogen-bond network: three helix types (H, G, I), two β types (E, B), two non-regular types (T, S), and unstructured coil (-).

Q: How big and how compact is the whole molecule?
A: Three whole-structure scalars: the radius of gyration (RMS distance of Cα from centroid, in Å), the count of Cα–Cα contacts (pairs closer than 8 Å and separated by more than four residues in sequence — i.e. tertiary, not local, contacts), and the bounding-box dimensions. Together they distinguish compact globular folds from extended fibres or disordered chains.

Q: How confident is the AlphaFold model at each residue?
A: For AlphaFold models, the B-factor field carries pLDDT — the model's own estimate of local accuracy on a 0–100 scale. Regions with pLDDT<50 should be treated as essentially unmodeled; they often correspond to intrinsically disordered segments.

Q: What family and function is it annotated with?
A: Functional annotations link the protein to curated databases. InterPro entries identify conserved domains and families by matching the sequence against member-database signatures (Pfam, PROSITE, CDD, …). Gene Ontology (GO) terms describe molecular function, biological process, and cellular component in a controlled vocabulary. CATH places the structure in a hierarchical fold classification (Class/Architecture/Topology/Homologous-superfamily). The organism is the source species.

Q: What known structures does this most resemble?
A: Nearest PDB neighbors are the top structural matches found by Foldseek when searching this structure against the entire Protein Data Bank. Each hit reports a TM-score (0 to 1; >0.5 almost always implies the same fold) and an E-value. These are *structural* homologs — they may share no detectable sequence similarity.

Q: Which residues are buried vs exposed?
A: Solvent-accessible surface area (SASA) is the area in Å² traced out by the centre of a 1.4 Å probe sphere (a water molecule) rolled over the protein's van der Waals surface (Shrake–Rupley / Lee–Richards construction). Buried residues have near-zero SASA; fully exposed residues can exceed 200 Å². The total SASA scales roughly with the number of surface residues.

Q: What are the backbone torsion angles?
A: φ (phi) and ψ (psi) are the two rotatable backbone dihedrals per residue: φ is the C(i-1)–N–Cα–C torsion, ψ is the N–Cα–C–N(i+1) torsion, both in degrees on (−180°, 180°]. α-helical residues cluster near (−60°, −45°); β-strand residues near (−120°, +130°). A Ramachandran plot is simply a scatter of (φ, ψ) for every residue.

Q: Are the domains correctly placed relative to each other?
A: Predicted aligned error is AlphaFold's pairwise confidence. Unlike pLDDT (per-residue), PAE is per-residue-pair and captures whether two parts of the structure are correctly placed relative to each other. Units are ångströms of expected positional error.

Q: What if only a Cα trace is available?
A: P-SEA three-state annotation labels each residue as helix, strand, or coil based purely on the geometry of the Cα trace. It serves as a fallback when the full backbone (and thus DSSP) is unavailable.

Q: What is the amino-acid chain?
A: This is the polypeptide sequence — one letter per residue, N-terminus first. Length ranges from a few dozen residues for small domains to over a thousand for large multi-domain proteins.

Q: What do the rendered images show?
A: The six renders are orthographic views along the three Cartesian axes in both directions. Representation (cartoon, sticks, or surface) and color scheme (sequence-rainbow or by-chain) vary across proteins so the training set covers all the common visualization conventions.

Q: What do the diagnostic plots show?
A: Plot images: a contact map (which residues are close in 3D, as an N×N binary image), a Ramachandran scatter (backbone torsion angles, revealing secondary-structure composition at a glance), and — for AlphaFo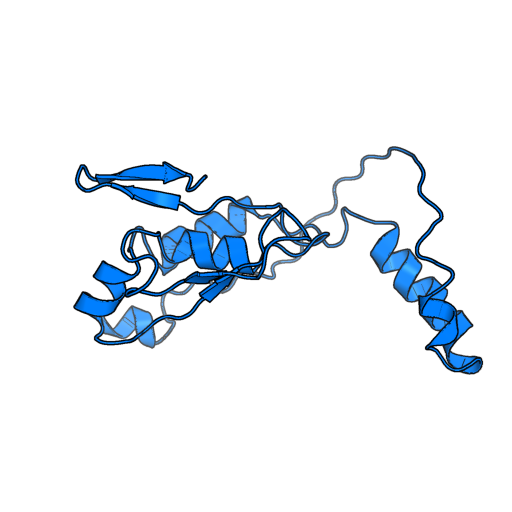ld structures — a PAE heatmap (pairwise prediction confidence).

Q: How mobile is each atom in the crystal?
A: B-factor (Debye–Waller factor) reflects atomic displacement in the crystal lattice. It is an experimental observable (units Å²), not a prediction; low values mean the atom is pinned down, high values mean it moves or is heterogeneous across the crystal.

Q: Where is each backbone atom in 3D?
A: The mmCIF table is the protein's shape written out atom by atom. For each backbone N, Cα, C, and carbonyl O, it records an (x, y, z) coordinate triple in Å plus the residue type, chain letter, and residue number.